Protein AF-A0A946Y8W5-F1 (afdb_monomer_lite)

Foldseek 3Di:
DVVVVLVVQLVVQLVVLVVQLVVVCPPPDPDDPLPLSNLSSLLSSLVSNLVSLVVVCVVVVDPVSVVVSVVSVVSNVVSVCSNPDDDDPDDDD

Radius of gyration: 16.09 Å; chains: 1; bounding box: 35×27×53 Å

pLDDT: mean 80.76, std 8.74, range [58.03, 91.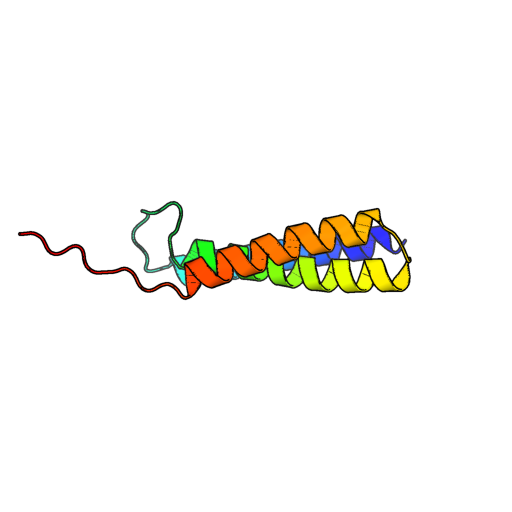75]

Structure (mmCIF, N/CA/C/O backbone):
data_AF-A0A946Y8W5-F1
#
_entry.id   AF-A0A946Y8W5-F1
#
loop_
_atom_site.group_PDB
_atom_site.id
_atom_site.type_symbol
_atom_site.label_atom_id
_atom_site.label_alt_id
_atom_site.label_comp_id
_atom_site.label_asym_id
_atom_site.label_entity_id
_atom_site.label_seq_id
_atom_site.pdbx_PDB_ins_code
_atom_site.Cartn_x
_atom_site.Cartn_y
_atom_site.Cartn_z
_atom_site.occupancy
_atom_site.B_iso_or_equiv
_atom_site.auth_seq_id
_atom_site.auth_comp_id
_atom_site.auth_asym_id
_atom_site.auth_atom_id
_atom_site.pdbx_PDB_model_num
ATOM 1 N N . ASP A 1 1 ? 5.500 14.045 -21.166 1.00 58.91 1 ASP A N 1
ATOM 2 C CA . ASP A 1 1 ? 6.374 13.616 -20.052 1.00 58.91 1 ASP A CA 1
ATOM 3 C C . ASP A 1 1 ? 5.710 12.530 -19.213 1.00 58.91 1 ASP A C 1
ATOM 5 O O . ASP A 1 1 ? 4.833 12.809 -18.402 1.00 58.91 1 ASP A O 1
ATOM 9 N N . ASN A 1 2 ? 6.081 11.265 -19.434 1.00 69.88 2 ASN A N 1
ATOM 10 C CA . ASN A 1 2 ? 5.436 10.101 -18.801 1.00 69.88 2 ASN A CA 1
ATOM 11 C C . ASN A 1 2 ? 5.547 10.088 -17.263 1.00 69.88 2 ASN A C 1
ATOM 13 O O . ASN A 1 2 ? 4.685 9.525 -16.590 1.00 69.88 2 ASN A O 1
ATOM 17 N N . ALA A 1 3 ? 6.570 10.742 -16.704 1.00 76.19 3 ALA A N 1
ATOM 18 C CA . ALA A 1 3 ? 6.761 10.862 -15.259 1.00 76.19 3 ALA A CA 1
ATOM 19 C C . ALA A 1 3 ? 5.628 11.653 -14.579 1.00 76.19 3 ALA A C 1
ATOM 21 O O . ALA A 1 3 ? 5.131 11.241 -13.533 1.00 76.19 3 AL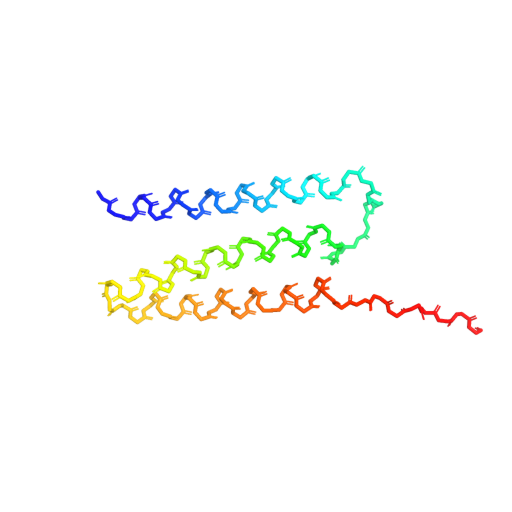A A O 1
ATOM 22 N N . THR A 1 4 ? 5.158 12.739 -15.198 1.00 82.88 4 THR A N 1
ATOM 23 C CA . THR A 1 4 ? 4.054 13.558 -14.674 1.00 82.88 4 THR A CA 1
ATOM 24 C C . THR A 1 4 ? 2.747 12.769 -14.631 1.00 82.88 4 THR A C 1
ATOM 26 O O . THR A 1 4 ? 1.997 12.854 -13.662 1.00 82.88 4 THR A O 1
ATOM 29 N N . VAL A 1 5 ? 2.497 11.940 -15.649 1.00 85.44 5 VAL A N 1
ATOM 30 C CA . VAL A 1 5 ? 1.317 11.063 -15.701 1.00 85.44 5 VAL A CA 1
ATOM 31 C C . VAL A 1 5 ? 1.362 10.019 -14.583 1.00 85.44 5 VAL A C 1
ATOM 33 O O . VAL A 1 5 ? 0.350 9.789 -13.922 1.00 85.44 5 VAL A O 1
ATOM 36 N N . LEU A 1 6 ? 2.533 9.424 -14.327 1.00 79.88 6 LEU A N 1
ATOM 37 C CA . LEU A 1 6 ? 2.721 8.465 -13.237 1.00 79.88 6 LEU A CA 1
ATOM 38 C C . LEU A 1 6 ? 2.483 9.119 -11.867 1.00 79.88 6 LEU A C 1
ATOM 40 O O . LEU A 1 6 ? 1.761 8.561 -11.043 1.00 79.88 6 LEU A O 1
ATOM 44 N N . LEU A 1 7 ? 3.024 10.322 -11.646 1.00 84.25 7 LEU A N 1
ATOM 45 C CA . LEU A 1 7 ? 2.816 11.086 -10.412 1.00 84.25 7 LEU A CA 1
ATOM 46 C C . LEU A 1 7 ? 1.333 11.393 -10.175 1.00 84.25 7 LEU A C 1
ATOM 48 O O . LEU A 1 7 ? 0.833 11.153 -9.079 1.00 84.25 7 LEU A O 1
ATOM 52 N N . ILE A 1 8 ? 0.607 11.845 -11.203 1.00 87.94 8 ILE A N 1
ATOM 53 C CA . ILE A 1 8 ? -0.837 12.112 -11.102 1.00 87.94 8 ILE A CA 1
ATOM 54 C C . ILE A 1 8 ? -1.606 10.835 -10.746 1.00 87.94 8 ILE A C 1
ATOM 56 O O . ILE A 1 8 ? -2.496 10.872 -9.898 1.00 87.94 8 ILE A O 1
ATOM 60 N N . GLN A 1 9 ? -1.257 9.692 -11.339 1.00 83.62 9 GLN A N 1
ATOM 61 C CA . GLN A 1 9 ? -1.895 8.418 -11.007 1.00 83.62 9 GLN A CA 1
ATOM 62 C C . GLN A 1 9 ? -1.594 7.978 -9.559 1.00 83.62 9 GLN A C 1
ATOM 64 O O . GLN A 1 9 ? -2.498 7.504 -8.870 1.00 83.62 9 GLN A O 1
ATOM 69 N N . MET A 1 10 ? -0.368 8.190 -9.061 1.00 84.38 10 MET A N 1
ATOM 70 C CA . MET A 1 10 ? 0.001 7.880 -7.671 1.00 84.38 10 MET A CA 1
ATOM 71 C C . MET A 1 10 ? -0.736 8.793 -6.681 1.00 84.38 10 MET A C 1
ATOM 73 O O . MET A 1 10 ? -1.234 8.322 -5.658 1.00 84.38 10 MET A O 1
ATOM 77 N N . MET A 1 11 ? -0.873 10.083 -7.007 1.00 87.12 11 MET A N 1
ATOM 78 C CA . MET A 1 11 ? -1.686 11.028 -6.237 1.00 87.12 11 MET A CA 1
ATOM 79 C C . MET A 1 11 ? -3.169 10.643 -6.264 1.00 87.12 11 MET A C 1
ATOM 81 O O . MET A 1 11 ? -3.829 10.677 -5.230 1.00 87.12 11 MET A O 1
ATOM 85 N N . GLY A 1 12 ? -3.694 10.210 -7.411 1.00 86.88 12 GLY A N 1
ATOM 86 C CA . GLY A 1 12 ? -5.061 9.700 -7.528 1.00 86.88 12 GLY A CA 1
ATOM 87 C C . GLY A 1 12 ? -5.306 8.478 -6.639 1.00 86.88 12 GLY A C 1
ATOM 88 O O . GLY A 1 12 ? -6.300 8.433 -5.916 1.00 86.88 12 GLY A O 1
ATOM 89 N N . ALA A 1 13 ? -4.371 7.524 -6.617 1.00 86.75 13 ALA A N 1
ATOM 90 C CA . ALA A 1 13 ? -4.427 6.363 -5.729 1.00 86.75 13 ALA A CA 1
ATOM 91 C C . ALA A 1 13 ? -4.380 6.756 -4.241 1.00 86.75 13 ALA A C 1
ATOM 93 O O . ALA A 1 13 ? -5.078 6.162 -3.420 1.00 86.75 13 ALA A O 1
ATOM 94 N N . LEU A 1 14 ? -3.584 7.770 -3.885 1.00 86.38 14 LEU A N 1
ATOM 95 C CA . LEU A 1 14 ? -3.546 8.343 -2.536 1.00 86.38 14 LEU A CA 1
ATOM 96 C C . LEU A 1 14 ? -4.894 8.963 -2.145 1.00 86.38 14 LEU A C 1
ATOM 98 O O . LEU A 1 14 ? -5.439 8.631 -1.094 1.00 86.38 14 LEU A O 1
ATOM 102 N N . TYR A 1 15 ? -5.464 9.818 -2.997 1.00 87.62 15 TYR A N 1
ATOM 103 C CA . TYR A 1 15 ? -6.763 10.441 -2.735 1.00 87.62 15 TYR A CA 1
ATOM 104 C C . TYR A 1 15 ? -7.900 9.421 -2.669 1.00 87.62 15 TYR A C 1
ATOM 106 O O . TYR A 1 15 ? -8.798 9.571 -1.843 1.00 87.62 15 TYR A O 1
ATOM 114 N N . LEU A 1 16 ? -7.845 8.354 -3.470 1.00 85.56 16 LEU A N 1
ATOM 115 C CA . LEU A 1 16 ? -8.795 7.247 -3.385 1.00 85.56 16 LEU A CA 1
ATOM 116 C C . LEU A 1 16 ? -8.687 6.516 -2.037 1.00 85.56 16 LEU A C 1
ATOM 118 O O . LEU A 1 16 ? -9.707 6.263 -1.395 1.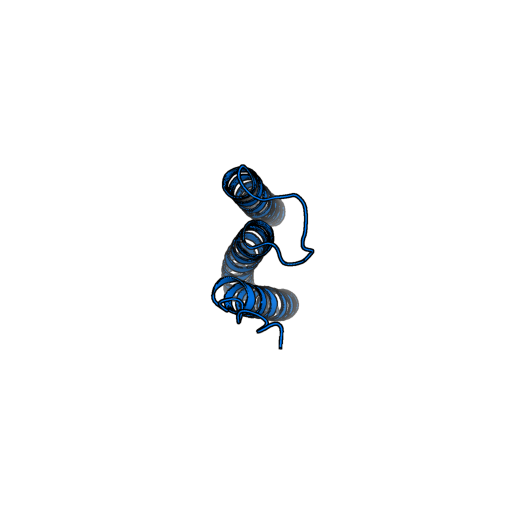00 85.56 16 LEU A O 1
ATOM 122 N N . GLY A 1 17 ? -7.463 6.232 -1.579 1.00 84.56 17 GLY A N 1
ATOM 123 C CA . GLY A 1 17 ? -7.210 5.659 -0.255 1.00 84.56 17 GLY A CA 1
ATOM 124 C C . GLY A 1 17 ? -7.764 6.538 0.871 1.00 84.56 17 GLY A C 1
ATOM 125 O O . GLY A 1 17 ? -8.460 6.037 1.756 1.00 84.56 17 GLY A O 1
ATOM 126 N N . PHE A 1 18 ? -7.549 7.856 0.797 1.00 83.94 18 PHE A N 1
ATOM 127 C CA . PHE A 1 18 ? -8.113 8.814 1.753 1.00 83.94 18 PHE A CA 1
ATOM 128 C C . PHE A 1 18 ? -9.638 8.899 1.699 1.00 83.94 18 PHE A C 1
ATOM 130 O O . PHE A 1 18 ? -10.281 8.962 2.746 1.00 83.94 18 PHE A O 1
ATOM 137 N N . ALA A 1 19 ? -10.235 8.875 0.508 1.00 84.31 19 ALA A N 1
ATOM 138 C CA . ALA A 1 19 ? -11.684 8.897 0.352 1.00 84.31 19 ALA A CA 1
ATOM 139 C C . ALA A 1 19 ? -12.330 7.674 1.016 1.00 84.31 19 ALA A C 1
ATOM 141 O O . ALA A 1 19 ? -13.310 7.811 1.749 1.00 84.31 19 ALA A O 1
ATOM 142 N N . ILE A 1 20 ? -11.748 6.489 0.815 1.00 84.62 20 ILE A N 1
ATOM 143 C CA . ILE A 1 20 ? -12.224 5.236 1.411 1.00 84.62 20 ILE A CA 1
ATOM 144 C C . ILE A 1 20 ? -12.010 5.230 2.924 1.00 84.62 20 ILE A C 1
ATOM 146 O O . ILE A 1 20 ? -12.919 4.840 3.655 1.00 84.62 20 ILE A O 1
ATOM 150 N N . LEU A 1 21 ? -10.864 5.722 3.403 1.00 84.12 21 LEU A N 1
ATOM 151 C CA . LEU A 1 21 ? -10.606 5.906 4.831 1.00 84.12 21 LEU A CA 1
ATOM 152 C C . LEU A 1 21 ? -11.670 6.807 5.462 1.00 84.12 21 LEU A C 1
ATOM 154 O O . LEU A 1 21 ? -12.283 6.422 6.453 1.00 84.12 21 LEU A O 1
ATOM 158 N N . ASN A 1 22 ? -11.937 7.970 4.866 1.00 82.44 22 ASN A N 1
AT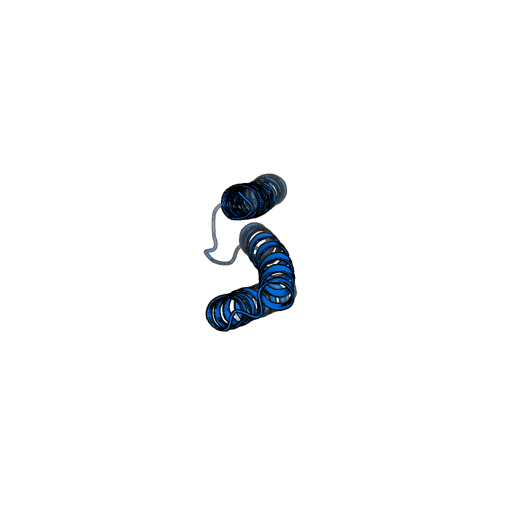OM 159 C CA . ASN A 1 22 ? -12.914 8.926 5.376 1.00 82.44 22 ASN A CA 1
ATOM 160 C C . ASN A 1 22 ? -14.344 8.359 5.342 1.00 82.44 22 ASN A C 1
ATOM 162 O O . ASN A 1 22 ? -15.115 8.538 6.280 1.00 82.44 22 ASN A O 1
ATOM 166 N N . TRP A 1 23 ? -14.692 7.617 4.287 1.00 81.75 23 TRP A N 1
ATOM 167 C CA . TRP A 1 23 ? -15.986 6.947 4.147 1.00 81.75 23 TRP A CA 1
ATOM 168 C C . TRP A 1 23 ? -16.179 5.839 5.194 1.00 81.75 23 TRP A C 1
ATOM 170 O O . TRP A 1 23 ? -17.239 5.753 5.818 1.00 81.75 23 TRP A O 1
ATOM 180 N N . ALA A 1 24 ? -15.151 5.019 5.422 1.00 80.12 24 ALA A N 1
ATOM 181 C CA . ALA A 1 24 ? -15.180 3.909 6.369 1.00 80.12 24 ALA A CA 1
ATOM 182 C C . ALA A 1 24 ? -15.028 4.357 7.837 1.00 80.12 24 ALA A C 1
ATOM 184 O O . ALA A 1 24 ? -15.478 3.654 8.738 1.00 80.12 24 ALA A O 1
ATOM 185 N N . ALA A 1 25 ? -14.444 5.531 8.097 1.00 78.25 25 ALA A N 1
ATOM 186 C CA . ALA A 1 25 ? -14.268 6.074 9.444 1.00 78.25 25 ALA A CA 1
ATOM 187 C C . ALA A 1 25 ? -15.541 6.697 10.044 1.00 78.25 25 ALA A C 1
ATOM 189 O O . ALA A 1 25 ? -15.581 6.932 11.248 1.00 78.25 25 ALA A O 1
ATOM 190 N N . ARG A 1 26 ? -16.604 6.922 9.254 1.00 70.00 26 ARG A N 1
ATOM 191 C CA . ARG A 1 26 ? -17.815 7.656 9.690 1.00 70.00 26 ARG A CA 1
ATOM 192 C C . ARG A 1 26 ? -18.547 7.100 10.916 1.00 70.00 26 ARG A C 1
ATOM 194 O O . ARG A 1 26 ? -19.340 7.827 11.499 1.00 70.00 26 ARG A O 1
ATOM 201 N N . GLY A 1 27 ? -18.327 5.840 11.284 1.00 67.81 27 GLY A N 1
ATOM 202 C CA . GLY A 1 27 ? -18.952 5.208 12.454 1.00 67.81 27 GLY A CA 1
ATOM 203 C C . GLY A 1 27 ? -17.960 4.626 13.460 1.00 67.81 27 GLY A C 1
ATOM 204 O O . GLY A 1 27 ? -18.372 3.892 14.353 1.00 67.81 27 GLY A O 1
ATOM 205 N N . VAL A 1 28 ? -16.658 4.885 13.300 1.00 66.50 28 VAL A N 1
ATOM 206 C CA . VAL A 1 28 ? -15.611 4.288 14.138 1.00 66.50 28 VAL A CA 1
ATOM 207 C C . VAL A 1 28 ? -15.194 5.288 15.211 1.00 66.50 28 VAL A C 1
ATOM 209 O O . VAL A 1 28 ? -14.898 6.442 14.911 1.00 66.50 28 VAL A O 1
ATOM 212 N N . ILE A 1 29 ? -15.161 4.842 16.470 1.00 63.25 29 ILE A N 1
ATOM 213 C CA . ILE A 1 29 ? -14.614 5.627 17.581 1.00 63.25 29 ILE A CA 1
ATOM 214 C C . ILE A 1 29 ? -13.153 5.946 17.241 1.00 63.25 29 ILE A C 1
ATOM 216 O O . ILE A 1 29 ? -12.399 5.041 16.883 1.00 63.25 29 ILE A O 1
ATOM 220 N N . ILE A 1 30 ? -12.754 7.219 17.319 1.00 59.66 30 ILE A N 1
ATOM 221 C CA . ILE A 1 30 ? -11.364 7.640 17.096 1.00 59.66 30 ILE A CA 1
ATOM 222 C C . ILE A 1 30 ? -10.485 6.889 18.103 1.00 59.66 30 ILE A C 1
ATOM 224 O O . ILE A 1 30 ? -10.467 7.219 19.285 1.00 59.66 30 ILE A O 1
ATOM 228 N N . GLY A 1 31 ? -9.798 5.837 17.659 1.00 58.03 31 GLY A N 1
ATOM 229 C CA . GLY A 1 31 ? -9.089 4.963 18.587 1.00 58.03 31 GLY A CA 1
ATOM 230 C C . GLY A 1 31 ? -8.540 3.711 17.925 1.00 58.03 31 GLY A C 1
ATOM 231 O O . GLY A 1 31 ? -9.204 2.682 17.864 1.00 58.03 31 GLY A O 1
ATOM 232 N N . GLY A 1 32 ? -7.303 3.807 17.439 1.00 61.34 32 GLY A N 1
ATOM 233 C CA . GLY A 1 32 ? -6.509 2.672 16.976 1.00 61.34 32 GLY A CA 1
ATOM 234 C C . GLY A 1 32 ? -5.620 3.039 15.793 1.00 61.34 32 GLY A C 1
ATOM 235 O O . GLY A 1 32 ? -6.117 3.318 14.706 1.00 61.34 32 GLY A O 1
ATOM 236 N N . ILE A 1 33 ? -4.297 2.950 15.974 1.00 63.28 33 ILE A N 1
ATOM 237 C CA . ILE A 1 33 ? -3.289 3.119 14.901 1.00 63.28 33 ILE A CA 1
ATOM 238 C C . ILE A 1 33 ? -3.456 2.037 13.802 1.00 63.28 33 ILE A C 1
ATOM 240 O O . ILE A 1 33 ? -2.911 2.153 12.710 1.00 63.28 33 ILE A O 1
ATOM 244 N N . TYR A 1 34 ? -4.280 1.013 14.064 1.00 61.88 34 TYR A N 1
ATOM 245 C CA . TYR A 1 34 ? -4.664 -0.057 13.137 1.00 61.88 34 TYR A CA 1
ATOM 246 C C . TYR A 1 34 ? -6.183 -0.169 12.942 1.00 61.88 34 TYR A C 1
ATOM 248 O O . TYR A 1 34 ? -6.696 -1.257 12.684 1.00 61.88 34 TYR A O 1
ATOM 256 N N . ALA A 1 35 ? -6.936 0.925 13.097 1.00 72.81 35 ALA A N 1
ATOM 257 C CA . ALA A 1 35 ? -8.373 0.898 12.839 1.00 72.81 35 ALA A CA 1
ATOM 258 C C . ALA A 1 35 ? -8.652 0.336 11.430 1.00 72.81 35 ALA A C 1
ATOM 260 O O . ALA A 1 35 ? -7.973 0.690 10.464 1.00 72.81 35 ALA A O 1
ATOM 261 N N . ARG A 1 36 ? -9.668 -0.527 11.297 1.00 76.00 36 ARG A N 1
ATOM 262 C CA . ARG A 1 36 ? -10.051 -1.155 10.015 1.00 76.00 36 ARG A CA 1
ATOM 263 C C . ARG A 1 36 ? -10.116 -0.172 8.828 1.00 76.00 36 ARG A C 1
ATOM 265 O O . ARG A 1 36 ? -9.588 -0.515 7.773 1.00 76.00 36 ARG A O 1
ATOM 272 N N . PRO A 1 37 ? -10.688 1.043 8.974 1.00 80.62 37 PRO A N 1
ATOM 273 C CA . PRO A 1 37 ? -10.694 2.058 7.914 1.00 80.62 37 PRO A CA 1
ATOM 274 C C . PRO A 1 37 ? -9.299 2.501 7.454 1.00 80.62 37 PRO A C 1
ATOM 276 O O . PRO A 1 37 ? -9.078 2.699 6.262 1.00 80.62 37 PRO A O 1
ATOM 279 N N . LEU A 1 38 ? -8.350 2.630 8.386 1.00 81.38 38 LEU A N 1
ATOM 280 C CA . LEU A 1 38 ? -6.970 3.025 8.103 1.00 81.38 38 LEU A CA 1
ATOM 281 C C . LEU A 1 38 ? -6.210 1.900 7.390 1.00 81.38 38 LEU A C 1
ATOM 283 O O . LEU A 1 38 ? -5.534 2.155 6.395 1.00 81.38 38 LEU A O 1
ATOM 287 N N . ALA A 1 39 ? -6.376 0.652 7.843 1.00 82.88 39 ALA A N 1
ATOM 288 C CA . ALA A 1 39 ? -5.811 -0.513 7.163 1.00 82.88 39 ALA A CA 1
ATOM 289 C C . ALA A 1 39 ? -6.355 -0.654 5.730 1.00 82.88 39 ALA A C 1
ATOM 291 O O . ALA A 1 39 ? -5.587 -0.923 4.811 1.00 82.88 39 ALA A O 1
ATOM 292 N N . LEU A 1 40 ? -7.655 -0.403 5.528 1.00 84.06 40 LEU A N 1
ATOM 293 C CA . LEU A 1 40 ? -8.302 -0.432 4.214 1.00 84.06 40 LEU A CA 1
ATOM 294 C C . LEU A 1 40 ? -7.773 0.665 3.277 1.00 84.06 40 LEU A C 1
ATOM 296 O O . LEU A 1 40 ?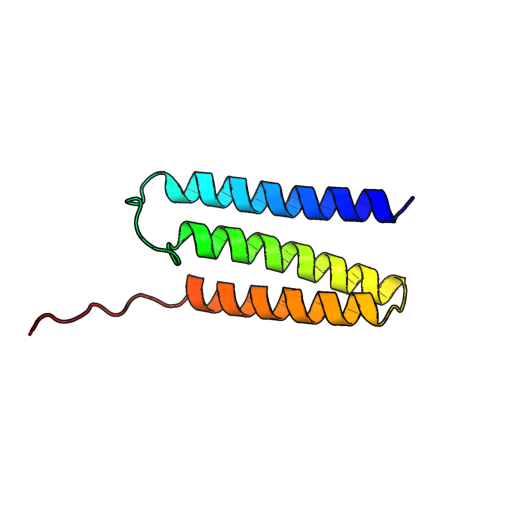 -7.458 0.381 2.122 1.00 84.06 40 LEU A O 1
ATOM 300 N N . GLY A 1 41 ? -7.652 1.902 3.768 1.00 85.88 41 GLY A N 1
ATOM 301 C CA . GLY A 1 41 ? -7.119 3.023 2.988 1.00 85.88 41 GLY A CA 1
ATOM 302 C C . GLY A 1 41 ? -5.664 2.802 2.567 1.00 85.88 41 GLY A C 1
ATOM 303 O O . GLY A 1 41 ? -5.333 2.948 1.389 1.00 85.88 41 GLY A O 1
ATOM 304 N N . ASN A 1 42 ? -4.815 2.369 3.505 1.00 86.25 42 ASN A N 1
ATOM 305 C CA . ASN A 1 42 ? -3.417 2.045 3.221 1.00 86.25 42 ASN A CA 1
ATOM 306 C C . ASN A 1 42 ? -3.300 0.866 2.249 1.00 86.25 42 ASN A C 1
ATOM 308 O O . ASN A 1 42 ? -2.559 0.959 1.274 1.00 86.25 42 ASN A O 1
ATOM 312 N N . PHE A 1 43 ? -4.067 -0.209 2.457 1.00 86.06 43 PHE A N 1
ATOM 313 C CA . PHE A 1 43 ? -4.103 -1.356 1.547 1.00 86.06 43 PHE A CA 1
ATOM 314 C C . PHE A 1 43 ? -4.379 -0.928 0.102 1.00 86.06 43 PHE A C 1
ATOM 316 O O . PHE A 1 43 ? -3.620 -1.281 -0.798 1.00 86.06 43 PHE A O 1
ATOM 323 N N . LEU A 1 44 ? -5.424 -0.125 -0.115 1.00 88.06 44 LEU A N 1
ATOM 324 C CA . LEU A 1 44 ? -5.793 0.358 -1.445 1.00 88.06 44 LEU A CA 1
ATOM 325 C C . LEU A 1 44 ? -4.704 1.221 -2.080 1.00 88.06 44 LEU A C 1
ATOM 327 O O . LEU A 1 44 ? -4.383 1.022 -3.251 1.00 88.06 44 LEU A O 1
ATOM 331 N N . HIS A 1 45 ? -4.117 2.146 -1.319 1.00 88.44 45 HIS A N 1
ATOM 332 C CA . HIS A 1 45 ? -3.032 2.983 -1.820 1.00 88.44 45 HIS A CA 1
ATOM 333 C C . HIS A 1 45 ? -1.828 2.134 -2.255 1.00 88.44 45 HIS A C 1
ATOM 335 O O . HIS A 1 45 ? -1.380 2.237 -3.399 1.00 88.44 45 HIS A O 1
ATOM 341 N N . PHE A 1 46 ? -1.344 1.251 -1.377 1.00 87.50 46 PHE A N 1
ATOM 342 C CA . PHE A 1 46 ? -0.182 0.408 -1.660 1.00 87.50 46 PHE A CA 1
ATOM 343 C C . PHE A 1 46 ? -0.446 -0.596 -2.789 1.00 87.50 46 PHE A C 1
ATOM 345 O O . PHE A 1 46 ? 0.435 -0.808 -3.620 1.00 87.50 46 PHE A O 1
ATOM 352 N N . ALA A 1 47 ? -1.653 -1.164 -2.881 1.00 87.19 47 ALA A N 1
ATOM 353 C CA . ALA A 1 47 ? -2.027 -2.073 -3.964 1.00 87.19 47 ALA A CA 1
ATOM 354 C C . ALA A 1 47 ? -2.039 -1.364 -5.328 1.00 87.19 47 ALA A C 1
ATOM 356 O O . ALA A 1 47 ? -1.439 -1.851 -6.287 1.00 87.19 47 ALA A O 1
ATOM 357 N N . MET A 1 48 ? -2.669 -0.189 -5.414 1.00 89.50 48 MET A N 1
ATOM 358 C CA . MET A 1 48 ? -2.750 0.585 -6.657 1.00 89.50 48 MET A CA 1
ATOM 359 C C . MET A 1 48 ? -1.368 1.066 -7.114 1.00 89.50 48 MET A C 1
ATOM 361 O O . MET A 1 48 ? -1.001 0.878 -8.275 1.00 89.50 48 MET A O 1
ATOM 365 N N . VAL A 1 49 ? -0.570 1.623 -6.197 1.00 88.00 49 VAL A N 1
ATOM 366 C CA . VAL A 1 49 ? 0.795 2.072 -6.506 1.00 88.00 49 VAL A CA 1
ATOM 367 C C . VAL A 1 49 ? 1.702 0.891 -6.867 1.00 88.00 49 VAL A C 1
ATOM 369 O O . VAL A 1 49 ? 2.490 0.999 -7.804 1.00 88.00 49 VAL A O 1
ATOM 372 N N . GLY A 1 50 ? 1.556 -0.257 -6.198 1.00 87.38 50 GLY A N 1
ATOM 373 C CA . GLY A 1 50 ? 2.287 -1.483 -6.520 1.00 87.38 50 GLY A CA 1
ATOM 374 C C . GLY A 1 50 ? 2.039 -1.949 -7.956 1.00 87.38 50 GLY A C 1
ATOM 375 O O . GLY A 1 50 ? 2.991 -2.118 -8.715 1.00 87.38 50 GLY A O 1
ATOM 376 N N . VAL A 1 51 ? 0.774 -2.067 -8.376 1.00 88.06 51 VAL A N 1
ATOM 377 C CA . VAL A 1 51 ? 0.417 -2.467 -9.753 1.00 88.06 51 VAL A CA 1
ATOM 378 C C . VAL A 1 51 ? 0.973 -1.484 -10.788 1.00 88.06 51 VAL A C 1
ATOM 380 O O . VAL A 1 51 ? 1.505 -1.896 -11.822 1.00 88.06 51 VAL A O 1
ATOM 383 N N . MET A 1 52 ? 0.898 -0.182 -10.509 1.00 87.44 52 MET A N 1
ATOM 384 C CA . MET A 1 52 ? 1.450 0.842 -11.396 1.00 87.44 52 MET A CA 1
ATOM 385 C C . MET A 1 52 ? 2.976 0.760 -11.518 1.00 87.44 52 MET A C 1
ATOM 387 O O . MET A 1 52 ? 3.501 0.864 -12.627 1.00 87.44 52 MET A O 1
ATOM 391 N N . LEU A 1 53 ? 3.687 0.548 -10.407 1.00 85.00 53 LEU A N 1
ATOM 392 C CA . LEU A 1 53 ? 5.144 0.406 -10.400 1.00 85.00 53 LEU A CA 1
ATOM 393 C C . LEU A 1 53 ? 5.593 -0.878 -11.098 1.00 85.00 53 LEU A C 1
ATOM 395 O O . LEU A 1 53 ? 6.566 -0.832 -11.845 1.00 85.00 53 LEU A O 1
ATOM 399 N N . ILE A 1 54 ? 4.868 -1.991 -10.937 1.00 88.00 54 ILE A N 1
ATOM 400 C CA . ILE A 1 54 ? 5.124 -3.231 -11.689 1.00 88.00 54 ILE A CA 1
ATOM 401 C C . ILE A 1 54 ? 5.015 -2.955 -13.191 1.00 88.00 54 ILE A C 1
ATOM 403 O O . ILE A 1 54 ? 5.926 -3.281 -13.951 1.00 88.00 54 ILE A O 1
ATOM 407 N N . LYS A 1 55 ? 3.934 -2.294 -13.624 1.00 85.62 55 LYS A N 1
ATOM 408 C CA . LYS A 1 55 ? 3.743 -1.927 -15.032 1.00 85.62 55 LYS A CA 1
ATOM 409 C C . LYS A 1 55 ? 4.876 -1.028 -15.540 1.00 85.62 55 LYS A C 1
ATOM 411 O O . LYS A 1 55 ? 5.410 -1.276 -16.618 1.00 85.62 55 LYS A O 1
ATOM 416 N N . ALA A 1 56 ? 5.264 -0.013 -14.771 1.00 83.44 56 ALA A N 1
ATOM 417 C CA . ALA A 1 56 ? 6.349 0.896 -15.137 1.00 83.44 56 ALA A CA 1
ATOM 418 C C . ALA A 1 56 ? 7.716 0.186 -15.190 1.00 83.44 56 ALA A C 1
ATOM 420 O O . ALA A 1 56 ? 8.507 0.452 -16.094 1.00 83.44 56 ALA A O 1
ATOM 421 N N . ALA A 1 57 ? 7.978 -0.749 -14.274 1.00 86.75 57 ALA A N 1
ATOM 422 C CA . ALA A 1 57 ? 9.204 -1.541 -14.243 1.00 86.75 57 ALA A CA 1
ATOM 423 C C . ALA A 1 57 ? 9.336 -2.451 -15.472 1.00 86.75 57 ALA A C 1
ATOM 425 O O . ALA A 1 57 ? 10.424 -2.543 -16.036 1.00 86.75 57 ALA A O 1
ATOM 426 N N . VAL A 1 58 ? 8.236 -3.071 -15.919 1.00 85.88 58 VAL A N 1
ATOM 427 C CA . VAL A 1 58 ? 8.210 -3.911 -17.131 1.00 85.88 58 VAL A CA 1
ATOM 428 C C . VAL A 1 58 ? 8.438 -3.076 -18.392 1.00 85.88 58 VAL A C 1
ATOM 430 O O . VAL A 1 58 ? 9.214 -3.474 -19.254 1.00 85.88 58 VAL A O 1
ATOM 433 N N . VAL A 1 59 ? 7.798 -1.907 -18.498 1.00 86.75 59 VAL A N 1
ATOM 434 C CA . VAL A 1 59 ? 7.910 -1.036 -19.683 1.00 86.75 59 VAL A CA 1
ATOM 435 C C . VAL A 1 59 ? 9.305 -0.422 -19.819 1.00 86.75 59 VAL A C 1
ATOM 437 O O . VAL A 1 59 ? 9.819 -0.312 -20.928 1.00 86.75 59 VAL A O 1
ATOM 440 N N . HIS A 1 60 ? 9.918 -0.008 -18.709 1.00 82.62 60 HIS A N 1
ATOM 441 C CA . HIS A 1 60 ? 11.197 0.708 -18.725 1.00 82.62 60 HIS A CA 1
ATOM 442 C C . HIS A 1 60 ? 12.413 -0.171 -18.411 1.00 82.62 60 HIS A C 1
ATOM 444 O O . HIS A 1 60 ? 13.529 0.341 -18.423 1.00 82.62 60 HIS A O 1
ATOM 450 N N . VAL A 1 61 ? 12.212 -1.462 -18.111 1.00 80.81 61 VAL A N 1
ATOM 451 C CA . VAL A 1 61 ? 13.260 -2.424 -17.708 1.00 80.81 61 VAL A CA 1
ATOM 452 C C . VAL A 1 61 ? 14.198 -1.817 -16.651 1.00 80.81 61 VAL A C 1
ATOM 454 O O . VAL A 1 61 ? 15.422 -1.891 -16.729 1.00 80.81 61 VAL A O 1
ATOM 457 N N . ALA A 1 62 ? 13.611 -1.148 -15.657 1.00 82.62 62 ALA A N 1
ATOM 458 C CA . ALA A 1 62 ? 14.355 -0.377 -14.668 1.00 82.62 62 ALA A CA 1
ATOM 459 C C . ALA A 1 62 ? 14.365 -1.093 -13.315 1.00 82.62 62 ALA A C 1
ATOM 461 O O . ALA A 1 62 ? 13.342 -1.190 -12.633 1.00 82.62 62 ALA A O 1
ATOM 462 N N . VAL A 1 63 ? 15.553 -1.533 -12.892 1.00 83.12 63 VAL A N 1
ATOM 463 C CA . VAL A 1 63 ? 15.775 -2.187 -11.591 1.00 83.12 63 VAL A CA 1
ATOM 464 C C . VAL A 1 63 ? 15.280 -1.340 -10.404 1.00 83.12 63 VAL A C 1
ATOM 466 O O . VAL A 1 63 ? 14.621 -1.906 -9.532 1.00 83.12 63 VAL A O 1
ATOM 469 N N . PRO A 1 64 ? 15.481 -0.003 -10.357 1.00 85.12 64 PRO A N 1
ATOM 470 C CA . PRO A 1 64 ? 14.967 0.810 -9.251 1.00 85.12 64 PRO A CA 1
ATOM 471 C C . PRO A 1 64 ? 13.438 0.752 -9.122 1.00 85.12 64 PRO A C 1
ATOM 473 O O . PRO A 1 64 ? 12.922 0.639 -8.013 1.00 85.12 64 PRO A O 1
ATOM 476 N N . LEU A 1 65 ? 12.712 0.751 -10.249 1.00 83.12 65 LEU A N 1
ATOM 477 C CA . LEU A 1 65 ? 11.249 0.643 -10.255 1.00 83.12 65 LEU A CA 1
ATOM 478 C C . LEU A 1 65 ? 10.784 -0.736 -9.783 1.00 83.12 65 LEU A C 1
ATOM 480 O O . LEU A 1 65 ? 9.780 -0.826 -9.080 1.00 83.12 65 LEU A O 1
ATOM 484 N N . ALA A 1 66 ? 11.521 -1.798 -10.119 1.00 82.81 66 ALA A N 1
ATOM 485 C CA . ALA A 1 66 ? 11.224 -3.150 -9.651 1.00 82.81 66 ALA A CA 1
ATOM 486 C C . ALA A 1 66 ? 11.411 -3.288 -8.130 1.00 82.81 66 ALA A C 1
ATOM 488 O O . ALA A 1 66 ? 10.576 -3.896 -7.461 1.00 82.81 66 ALA A O 1
ATOM 489 N N . ILE A 1 67 ? 12.456 -2.673 -7.564 1.00 88.50 67 ILE A N 1
ATOM 490 C CA . ILE A 1 67 ? 12.673 -2.643 -6.109 1.00 88.50 67 ILE A CA 1
ATOM 491 C C . ILE A 1 67 ? 11.537 -1.876 -5.426 1.00 88.50 67 ILE A C 1
ATOM 493 O O . ILE A 1 67 ? 10.942 -2.380 -4.473 1.00 88.50 67 ILE A O 1
ATOM 497 N N . SER A 1 68 ? 11.178 -0.690 -5.931 1.00 86.06 68 SER A N 1
ATOM 498 C CA . SER A 1 68 ? 10.044 0.072 -5.398 1.00 86.06 68 SER A CA 1
ATOM 499 C C . SER A 1 68 ? 8.735 -0.719 -5.495 1.00 86.06 68 SER A C 1
ATOM 501 O O . SER A 1 68 ? 7.986 -0.777 -4.524 1.00 86.06 68 SER A O 1
ATOM 503 N N . ALA A 1 69 ? 8.478 -1.391 -6.619 1.00 88.19 69 ALA A N 1
ATOM 504 C CA . ALA A 1 69 ? 7.311 -2.249 -6.797 1.00 88.19 69 ALA A CA 1
ATOM 505 C C . ALA A 1 69 ? 7.251 -3.377 -5.754 1.00 88.19 69 ALA A C 1
ATOM 507 O O . ALA A 1 69 ? 6.187 -3.628 -5.183 1.00 88.19 69 ALA A O 1
ATOM 508 N N . ALA A 1 70 ? 8.384 -4.027 -5.472 1.00 88.38 70 ALA A N 1
ATOM 509 C CA . ALA A 1 70 ? 8.471 -5.084 -4.470 1.00 88.38 70 ALA A CA 1
ATOM 510 C C . ALA A 1 70 ? 8.162 -4.560 -3.058 1.00 88.38 70 ALA A C 1
ATOM 512 O O . ALA A 1 70 ? 7.364 -5.165 -2.342 1.00 88.38 70 ALA A O 1
ATOM 513 N N . VAL A 1 71 ? 8.719 -3.404 -2.682 1.00 91.75 71 VAL A N 1
ATOM 514 C CA . VAL A 1 71 ? 8.468 -2.767 -1.377 1.00 91.75 71 VAL A CA 1
ATOM 515 C C . VAL A 1 71 ? 6.992 -2.395 -1.217 1.00 91.75 71 VAL A C 1
ATOM 517 O O . VAL A 1 71 ? 6.372 -2.742 -0.212 1.00 91.75 71 VAL A O 1
ATOM 520 N N . PHE A 1 72 ? 6.396 -1.742 -2.218 1.00 87.50 72 PHE A N 1
ATOM 521 C CA . PHE A 1 72 ? 4.981 -1.356 -2.176 1.00 87.50 72 PHE A CA 1
ATOM 522 C C . PHE A 1 72 ? 4.049 -2.574 -2.149 1.00 87.50 72 PHE A C 1
ATOM 524 O O . PHE A 1 72 ? 3.060 -2.574 -1.419 1.00 87.50 72 PHE A O 1
ATOM 531 N N . SER A 1 73 ? 4.393 -3.641 -2.873 1.00 88.00 73 SER A N 1
ATOM 532 C CA . SER A 1 73 ? 3.636 -4.898 -2.847 1.00 88.00 73 SER A CA 1
ATOM 533 C C . SER A 1 73 ? 3.726 -5.593 -1.486 1.00 88.00 73 SER A C 1
ATOM 535 O O . SER A 1 73 ? 2.719 -6.092 -0.989 1.00 88.00 73 SER A O 1
ATOM 537 N N . ALA A 1 74 ? 4.895 -5.579 -0.836 1.00 90.62 74 ALA A N 1
ATOM 538 C CA . ALA A 1 74 ? 5.057 -6.115 0.515 1.00 90.62 74 ALA A CA 1
ATOM 539 C C . ALA A 1 74 ? 4.183 -5.361 1.532 1.00 90.62 74 ALA A C 1
ATOM 541 O O . ALA A 1 74 ? 3.493 -5.990 2.337 1.00 90.62 74 ALA A O 1
ATOM 542 N N . PHE A 1 75 ? 4.134 -4.025 1.453 1.00 87.12 75 PHE A N 1
ATOM 543 C CA . PHE A 1 75 ? 3.222 -3.227 2.276 1.00 87.12 75 PHE A CA 1
ATOM 544 C C . PHE A 1 75 ? 1.751 -3.529 1.977 1.00 87.12 75 PHE A C 1
ATOM 546 O O . PHE A 1 75 ? 0.969 -3.678 2.915 1.00 87.12 75 PHE A O 1
ATOM 553 N N . ALA A 1 76 ? 1.367 -3.685 0.706 1.00 88.38 76 ALA A N 1
ATOM 554 C CA . ALA A 1 76 ? 0.004 -4.065 0.336 1.00 88.38 76 ALA A CA 1
ATOM 555 C C . ALA A 1 76 ? -0.395 -5.414 0.959 1.00 88.38 76 ALA A C 1
ATOM 557 O O . ALA A 1 76 ? -1.468 -5.527 1.546 1.00 88.38 76 ALA A O 1
ATOM 558 N N . ILE A 1 77 ? 0.483 -6.419 0.916 1.00 88.56 77 ILE A N 1
ATOM 559 C CA . ILE A 1 77 ? 0.235 -7.717 1.561 1.00 88.56 77 ILE A CA 1
ATOM 560 C C . ILE A 1 77 ? 0.103 -7.550 3.081 1.00 88.56 77 ILE A C 1
ATOM 562 O O . ILE A 1 77 ? -0.853 -8.057 3.667 1.00 88.56 77 ILE A O 1
ATOM 566 N N . GLY A 1 78 ? 1.008 -6.799 3.717 1.00 86.38 78 GLY A N 1
ATOM 567 C CA . GLY A 1 78 ? 0.970 -6.542 5.159 1.00 86.38 78 GLY A CA 1
ATOM 568 C C . GLY A 1 78 ? -0.335 -5.880 5.611 1.00 86.38 78 GLY A C 1
ATOM 569 O O . GLY A 1 78 ? -0.990 -6.366 6.533 1.00 86.38 78 GLY A O 1
ATOM 570 N N . PHE A 1 79 ? -0.772 -4.822 4.921 1.00 82.06 79 PHE A N 1
ATOM 571 C CA . PHE A 1 79 ? -2.050 -4.167 5.213 1.00 82.06 79 PHE A CA 1
ATOM 572 C C . PHE A 1 79 ? -3.258 -5.048 4.882 1.00 82.06 79 PHE A C 1
ATOM 574 O O . PHE A 1 79 ? -4.254 -4.988 5.600 1.00 82.06 79 PHE A O 1
ATOM 581 N N . GLY A 1 80 ? -3.163 -5.909 3.865 1.00 84.50 80 GLY A N 1
ATOM 582 C CA . GLY A 1 80 ? -4.173 -6.926 3.578 1.00 84.50 80 GLY A CA 1
ATOM 583 C C . GLY A 1 80 ? -4.338 -7.902 4.744 1.00 84.50 80 GLY A C 1
ATOM 584 O O . GLY A 1 80 ? -5.453 -8.114 5.216 1.00 84.50 80 GLY A O 1
ATOM 585 N N . ILE A 1 81 ? -3.236 -8.432 5.283 1.00 85.75 81 ILE A N 1
ATOM 586 C CA . ILE A 1 81 ? -3.269 -9.312 6.460 1.00 85.75 81 ILE A CA 1
ATOM 587 C C . ILE A 1 81 ? -3.917 -8.591 7.643 1.00 85.75 81 ILE A C 1
ATOM 589 O O . ILE A 1 81 ? -4.827 -9.140 8.259 1.00 85.75 81 ILE A O 1
ATOM 593 N N . VAL A 1 82 ? -3.514 -7.352 7.938 1.00 83.56 82 VAL A N 1
ATOM 594 C CA . VAL A 1 82 ? -4.100 -6.557 9.034 1.00 83.56 82 VAL A CA 1
ATOM 595 C C . VAL A 1 82 ? -5.603 -6.330 8.827 1.00 83.56 82 VAL A C 1
ATOM 597 O O . VAL A 1 82 ? -6.373 -6.427 9.778 1.00 83.56 82 VAL A O 1
ATOM 600 N N . LEU A 1 83 ? -6.042 -6.078 7.591 1.00 80.88 83 LEU A N 1
ATOM 601 C CA . LEU A 1 83 ? -7.447 -5.841 7.257 1.00 80.88 83 LEU A CA 1
ATOM 602 C C . LEU A 1 83 ? -8.326 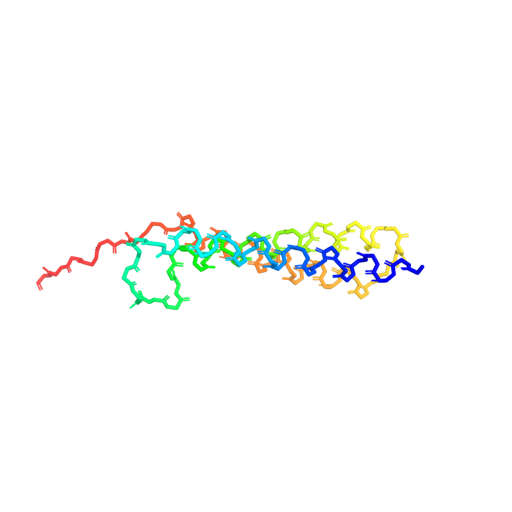-7.089 7.454 1.00 80.88 83 LEU A C 1
ATOM 604 O O . LEU A 1 83 ? -9.453 -6.985 7.954 1.00 80.88 83 LEU A O 1
ATOM 608 N N . PHE A 1 84 ? -7.817 -8.258 7.059 1.00 80.69 84 PHE A N 1
ATOM 609 C CA . PHE A 1 84 ? -8.548 -9.528 7.122 1.00 80.69 84 PHE A CA 1
ATOM 610 C C . PHE A 1 84 ? -8.350 -10.292 8.438 1.00 80.69 84 PHE A C 1
ATOM 612 O O . PHE A 1 84 ? -9.111 -11.217 8.720 1.00 80.69 84 PHE A O 1
ATOM 619 N N . THR A 1 85 ? -7.390 -9.898 9.278 1.00 80.44 85 THR A N 1
ATOM 620 C CA . THR A 1 85 ? -7.214 -10.490 10.609 1.00 80.44 85 THR A CA 1
ATOM 621 C C . THR A 1 85 ? -8.335 -10.019 11.533 1.00 80.44 85 THR A C 1
ATOM 623 O O . THR A 1 85 ? -8.461 -8.836 11.846 1.00 80.44 85 THR A O 1
ATOM 626 N N . VAL A 1 86 ? -9.175 -10.954 11.977 1.00 68.12 86 VAL A N 1
ATOM 627 C CA . VAL A 1 86 ? -10.267 -10.667 12.915 1.00 68.12 86 VAL A CA 1
ATOM 628 C C . VAL A 1 86 ? -9.683 -10.478 14.325 1.00 68.12 86 VAL A C 1
ATOM 630 O O . VAL A 1 86 ? -8.866 -11.305 14.745 1.00 68.12 86 VAL A O 1
ATOM 633 N N . PRO A 1 87 ? -10.076 -9.431 15.079 1.00 65.75 87 PRO A N 1
ATOM 634 C CA . PRO A 1 87 ? -9.656 -9.277 16.467 1.00 65.75 87 PRO A CA 1
ATOM 635 C C . PRO A 1 87 ? -10.094 -10.491 17.288 1.00 65.75 87 PRO A C 1
ATOM 637 O O . PRO A 1 87 ? -11.269 -10.860 17.278 1.00 65.75 87 PRO A O 1
ATOM 640 N N . ARG A 1 88 ? -9.164 -11.115 18.015 1.00 62.66 88 ARG A N 1
ATOM 641 C CA . ARG A 1 88 ? -9.534 -12.113 19.024 1.00 62.66 88 ARG A CA 1
ATOM 642 C C . ARG A 1 88 ? -10.082 -11.353 20.223 1.00 62.66 88 ARG A C 1
ATOM 644 O O . ARG A 1 88 ? -9.411 -10.452 20.723 1.00 62.66 88 ARG A O 1
ATOM 651 N N . ALA A 1 89 ? -11.294 -11.691 20.654 1.00 66.00 89 ALA A N 1
ATOM 652 C CA . ALA A 1 89 ? -11.844 -11.138 21.880 1.00 66.00 89 ALA A CA 1
ATOM 653 C C . ALA A 1 89 ? -10.884 -11.472 23.031 1.00 66.00 89 ALA A C 1
ATOM 655 O O . ALA A 1 89 ? -10.599 -12.645 23.282 1.00 66.00 89 ALA A O 1
ATOM 656 N N . VAL A 1 90 ? -10.348 -10.442 23.686 1.00 69.44 90 VAL A N 1
ATOM 657 C CA . VAL A 1 90 ? -9.610 -10.616 24.938 1.00 69.44 90 VAL A CA 1
ATOM 658 C C . VAL A 1 90 ? -10.634 -11.083 25.962 1.00 69.44 90 VAL A C 1
ATOM 660 O O . VAL A 1 90 ? -11.553 -10.341 26.305 1.00 69.44 90 VAL A O 1
ATOM 663 N N . ARG A 1 91 ? -10.523 -12.342 26.386 1.00 67.31 91 ARG A N 1
ATOM 664 C CA . ARG A 1 91 ? -11.320 -12.878 27.485 1.00 67.31 91 ARG A CA 1
ATOM 665 C C . ARG A 1 91 ? -10.808 -12.221 28.767 1.00 67.31 91 ARG A C 1
ATOM 667 O O . ARG A 1 91 ? -9.627 -12.343 29.075 1.00 67.31 91 ARG A O 1
ATOM 674 N N . SER A 1 92 ? -11.655 -11.445 29.438 1.00 72.31 92 SER A N 1
ATOM 675 C CA . SER A 1 92 ? -11.372 -10.956 30.786 1.00 72.31 92 SER A CA 1
ATOM 676 C C . SER A 1 92 ? -11.701 -12.082 31.764 1.00 72.31 92 SER A C 1
ATOM 678 O O . SER A 1 92 ? -12.880 -12.325 32.034 1.00 72.31 92 SER A O 1
ATOM 680 N N . ASP A 1 93 ? -10.666 -12.794 32.197 1.00 62.81 93 ASP A N 1
ATOM 681 C CA . ASP A 1 93 ? -10.714 -13.727 33.327 1.00 62.81 93 ASP A CA 1
ATOM 682 C C . ASP A 1 93 ? -10.597 -12.955 34.647 1.00 62.81 93 ASP A C 1
ATOM 684 O O . ASP A 1 93 ? -9.781 -12.002 34.689 1.00 62.81 93 ASP A O 1
#

Secondary structure (DSSP, 8-state):
-HHHHHHHHHHHHHHHHHHHHHHHHTTS-S--TT-HHHHHHHHHHHHHHHHHHHHHHHHHT-HHHHHHHHHHHHHHHHHHHHHH-PPPP----

Sequence (93 aa):
DNATVLLIQMMGALYLGFAILNWAARGVIIGGIYARPLALGNFLHFAMVGVMLIKAAVVHVAVPLAISAAVFSAFAIGFGIVLFTVPRAVRSD